Protein AF-A0AAP0W9G5-F1 (afdb_monomer)

Secondary structure (DSSP, 8-state):
---SEEE-SBTTSS-EEEEEE----HHHHHHHHHHHHHHHHHT-TTS-EEEETTSTTTTT-PPPPPPBP-

Solvent-accessible surface area (backbone atoms only — not comparable to full-atom values): 4309 Å² total; per-residue (Å²): 132,87,63,87,38,75,42,61,61,32,54,97,48,76,57,33,43,32,42,77,40,74,64,80,50,72,71,51,48,55,51,46,53,54,51,49,55,51,44,39,71,75,58,32,95,80,45,58,48,70,37,59,60,65,46,98,57,24,89,81,60,60,68,82,76,76,58,61,54,132

Foldseek 3Di:
DAAPDWACFAPPDNIAGEHEAPDDDPVSVVVVVVVVVVCCVPQNPPRHYYAYCPDPPRVVRHDDDHHGHD

Sequence (70 aa):
MFPDFLLTDVSGEEFVPLEVFGMNTPEYLARKALKQAHYEEEFGERRWWSWDATARDAAAAIPDFPEKKK

Mean predicted aligned error: 5.03 Å

Nearest PDB structures (foldseek):
  5xx1-assembly1_F  TM=5.865E-01  e=9.930E+00  Salmonella enterica subsp. enterica serovar Typhi
  5xx1-assembly1_G  TM=5.861E-01  e=9.930E+00  Salmonella enterica subsp. enterica serovar Typhi
  4m1a-assembly1_A  TM=3.557E-01  e=7.592E+00  Sebaldella termitidis ATCC 33386
  1g3i-assembly1_X  TM=2.820E-01  e=5.076E+00  Haemophilus influenzae

Structure (mmCIF, N/CA/C/O backbone):
data_AF-A0AAP0W9G5-F1
#
_entry.id   AF-A0AAP0W9G5-F1
#
loop_
_atom_site.group_PDB
_atom_site.id
_atom_site.type_symbol
_atom_site.label_atom_id
_atom_site.label_alt_id
_atom_site.label_comp_id
_atom_site.label_asym_id
_atom_site.label_entity_id
_atom_site.label_seq_id
_atom_site.pdbx_PDB_ins_code
_atom_site.Cartn_x
_atom_site.Cartn_y
_atom_site.Cartn_z
_atom_site.occupancy
_atom_site.B_iso_or_equiv
_atom_site.auth_seq_id
_atom_site.auth_comp_id
_atom_site.auth_asym_id
_atom_site.auth_atom_id
_atom_site.pdbx_PDB_model_num
ATOM 1 N N . MET A 1 1 ? 14.549 1.032 10.158 1.00 68.00 1 MET A N 1
ATOM 2 C CA . MET A 1 1 ? 14.482 1.736 8.847 1.00 68.00 1 MET A CA 1
ATOM 3 C C . MET A 1 1 ? 13.155 2.485 8.804 1.00 68.00 1 MET A C 1
ATOM 5 O O . MET A 1 1 ? 12.170 1.874 9.181 1.00 68.00 1 MET A O 1
ATOM 9 N N . PHE A 1 2 ? 13.089 3.763 8.411 1.00 74.62 2 PHE A N 1
ATOM 10 C CA . PHE A 1 2 ? 11.816 4.503 8.491 1.00 74.62 2 PHE A CA 1
ATOM 11 C C . PHE A 1 2 ? 10.849 4.155 7.349 1.00 74.62 2 PHE A C 1
ATOM 13 O O . PHE A 1 2 ? 11.318 3.929 6.225 1.00 74.62 2 PHE A O 1
ATOM 20 N N . PRO A 1 3 ? 9.537 4.097 7.632 1.00 82.81 3 PRO A N 1
ATOM 21 C CA . PRO A 1 3 ? 8.527 3.909 6.601 1.00 82.81 3 PRO A CA 1
ATOM 22 C C . PRO A 1 3 ? 8.334 5.183 5.797 1.00 82.81 3 PRO A C 1
ATOM 24 O O . PRO A 1 3 ? 8.561 6.284 6.304 1.00 82.81 3 PRO A O 1
ATOM 27 N N . ASP A 1 4 ? 7.888 5.026 4.555 1.00 85.00 4 ASP A N 1
ATOM 28 C CA . ASP A 1 4 ? 7.534 6.160 3.703 1.00 85.00 4 ASP A CA 1
ATOM 29 C C . ASP A 1 4 ? 6.320 6.910 4.273 1.00 85.00 4 ASP A C 1
ATOM 31 O O . ASP A 1 4 ? 6.283 8.142 4.265 1.00 85.00 4 ASP A O 1
ATOM 35 N N . PHE A 1 5 ? 5.352 6.175 4.832 1.00 89.06 5 PHE A N 1
ATOM 36 C CA . PHE A 1 5 ? 4.153 6.737 5.445 1.00 89.06 5 PHE A CA 1
ATOM 37 C C . PHE A 1 5 ? 3.769 6.007 6.739 1.00 89.06 5 PHE A C 1
ATOM 39 O O . PHE A 1 5 ? 4.071 4.833 6.943 1.00 89.06 5 PHE A O 1
ATOM 46 N N . LEU A 1 6 ? 3.053 6.710 7.618 1.00 89.00 6 LEU A N 1
ATOM 47 C CA . LEU A 1 6 ? 2.487 6.163 8.851 1.00 89.00 6 LEU A CA 1
ATOM 48 C C . LEU A 1 6 ? 0.984 6.432 8.877 1.00 89.00 6 LEU A C 1
ATOM 50 O O . LEU A 1 6 ? 0.557 7.587 8.848 1.00 89.00 6 LEU A O 1
ATOM 54 N N . LEU A 1 7 ? 0.179 5.376 8.959 1.00 88.12 7 LEU A N 1
ATOM 55 C CA . LEU A 1 7 ? -1.258 5.483 9.185 1.00 88.12 7 LEU A CA 1
ATOM 56 C C . LEU A 1 7 ? -1.518 5.590 10.687 1.00 88.12 7 LEU A C 1
ATOM 58 O O . LEU A 1 7 ? -1.287 4.634 11.415 1.00 88.12 7 LEU A O 1
ATOM 62 N N . THR A 1 8 ? -2.008 6.730 11.163 1.00 88.81 8 THR A N 1
ATOM 63 C CA . THR A 1 8 ? -2.283 6.966 12.599 1.00 88.81 8 THR A CA 1
ATOM 64 C C . THR A 1 8 ? -3.754 6.767 12.981 1.00 88.81 8 THR A C 1
ATOM 66 O O . THR A 1 8 ? -4.114 6.670 14.158 1.00 88.81 8 THR A O 1
ATOM 69 N N . ASP A 1 9 ? -4.613 6.672 11.971 1.00 87.25 9 ASP A N 1
ATOM 70 C CA . ASP A 1 9 ? -6.068 6.635 12.081 1.00 87.25 9 ASP A CA 1
ATOM 71 C C . ASP A 1 9 ? -6.619 5.198 11.980 1.00 87.25 9 ASP A C 1
ATOM 73 O O . ASP A 1 9 ? -7.644 4.949 11.358 1.00 87.25 9 ASP A O 1
ATOM 77 N N . VAL A 1 10 ? -5.913 4.230 12.575 1.00 85.25 10 VAL A N 1
ATOM 78 C CA . VAL A 1 10 ? -6.165 2.779 12.442 1.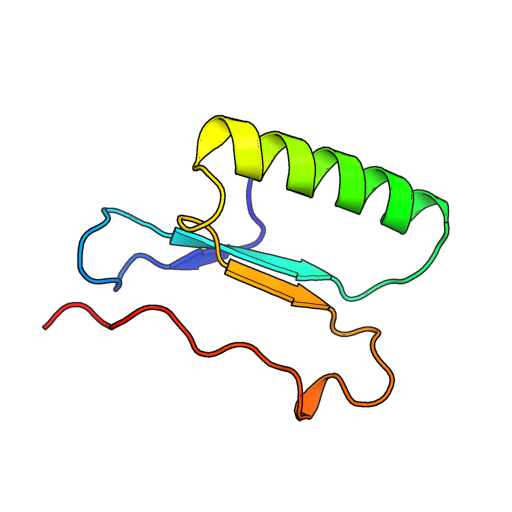00 85.25 10 VAL A CA 1
ATOM 79 C C . VAL A 1 10 ? -6.613 2.128 13.752 1.00 85.25 10 VAL A C 1
ATOM 81 O O . VAL A 1 10 ? -5.990 2.303 14.791 1.00 85.25 10 VAL A O 1
ATOM 84 N N . SER A 1 11 ? -7.717 1.389 13.748 1.00 80.25 11 SER A N 1
ATOM 85 C CA . SER A 1 11 ? -8.227 0.706 14.942 1.00 80.25 11 SER A CA 1
ATOM 86 C C . SER A 1 11 ? -7.265 -0.393 15.408 1.00 80.25 11 SER A C 1
ATOM 88 O O . SER A 1 11 ? -6.752 -1.159 14.601 1.00 80.25 11 SER A O 1
ATOM 90 N N . GLY A 1 12 ? -7.052 -0.501 16.722 1.00 77.06 12 GLY A N 1
ATOM 91 C CA . GLY A 1 12 ? -6.274 -1.585 17.341 1.00 77.06 12 GLY A CA 1
ATOM 92 C C . GLY A 1 12 ? -4.780 -1.309 17.534 1.00 77.06 12 GLY A C 1
ATOM 93 O O . GLY A 1 12 ? -4.218 -1.832 18.487 1.00 77.06 12 GLY A O 1
ATOM 94 N N . GLU A 1 13 ? -4.168 -0.435 16.730 1.00 78.75 13 GLU A N 1
ATOM 95 C CA . GLU A 1 13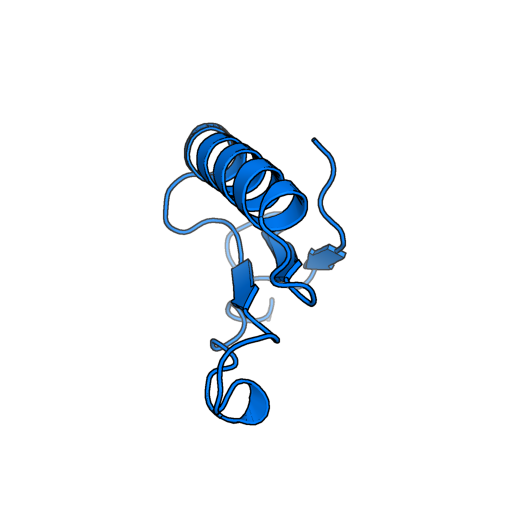 ? -2.745 -0.074 16.839 1.00 78.75 13 GLU A CA 1
ATOM 96 C C . GLU A 1 13 ? -2.563 1.455 16.959 1.00 78.75 13 GLU A C 1
ATOM 98 O O . GLU A 1 13 ? -3.433 2.252 16.587 1.00 78.75 13 GLU A O 1
ATOM 103 N N . GLU A 1 14 ? -1.427 1.902 17.506 1.00 82.69 14 GLU A N 1
ATOM 104 C CA . GLU A 1 14 ? -1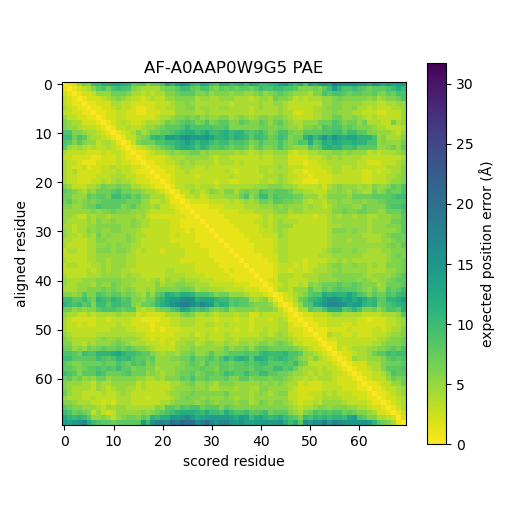.114 3.338 17.585 1.00 82.69 14 GLU A CA 1
ATOM 105 C C . GLU A 1 14 ? -0.891 3.924 16.186 1.00 82.69 14 GLU A C 1
ATOM 107 O O . GLU A 1 14 ? -1.469 4.961 15.845 1.00 82.69 14 GLU A O 1
ATOM 112 N N . PHE A 1 15 ? -0.119 3.206 15.371 1.00 85.62 15 PHE A N 1
ATOM 113 C CA . PHE A 1 15 ? 0.112 3.483 13.964 1.00 85.62 15 PHE A CA 1
ATOM 114 C C . PHE A 1 15 ? 0.349 2.181 13.188 1.00 85.62 15 PHE A C 1
ATOM 116 O O . PHE A 1 15 ? 0.789 1.185 13.755 1.00 85.62 15 PHE A O 1
ATOM 123 N N . VAL A 1 16 ? 0.108 2.209 11.878 1.00 88.31 16 VAL A N 1
ATOM 124 C CA . VAL A 1 16 ? 0.480 1.142 10.941 1.00 88.31 16 VAL A CA 1
ATOM 125 C C . VAL A 1 16 ? 1.442 1.725 9.900 1.00 88.31 16 VAL A C 1
ATOM 127 O O . VAL A 1 16 ? 1.074 2.679 9.205 1.00 88.31 16 VAL A O 1
ATOM 130 N N . PRO A 1 17 ? 2.674 1.198 9.779 1.00 90.19 17 PRO A N 1
ATOM 131 C CA . PRO A 1 17 ? 3.595 1.586 8.719 1.00 90.19 17 PRO A CA 1
ATOM 132 C C . PRO A 1 17 ? 3.034 1.260 7.338 1.00 90.19 17 PRO A C 1
ATOM 134 O O . PRO A 1 17 ? 2.453 0.192 7.139 1.00 90.19 17 PRO A O 1
ATOM 137 N N . LEU A 1 18 ? 3.234 2.171 6.388 1.00 89.69 18 LEU A N 1
ATOM 1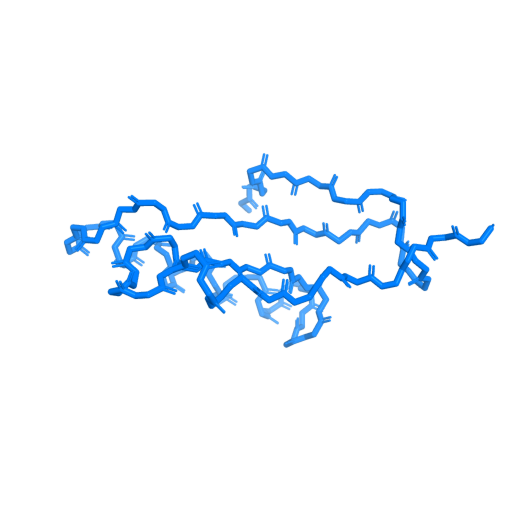38 C CA . LEU A 1 18 ? 2.770 2.047 5.015 1.00 89.69 18 LEU A CA 1
ATOM 139 C C . LEU A 1 18 ? 3.925 2.247 4.037 1.00 89.69 18 LEU A C 1
ATOM 141 O O . LEU A 1 18 ? 4.613 3.269 4.060 1.00 89.69 18 LEU A O 1
ATOM 145 N N . GLU A 1 19 ? 4.070 1.280 3.137 1.00 90.69 19 GLU A N 1
ATOM 146 C CA . GLU A 1 19 ? 5.114 1.228 2.115 1.00 90.69 19 GLU A CA 1
ATOM 147 C C . GLU A 1 19 ? 4.533 1.138 0.700 1.00 90.69 19 GLU A C 1
ATOM 149 O O . GLU A 1 19 ? 3.634 0.338 0.431 1.00 90.69 19 GLU A O 1
ATOM 154 N N . VAL A 1 20 ? 5.076 1.920 -0.236 1.00 89.50 20 VAL A N 1
ATOM 155 C CA . VAL A 1 20 ? 4.677 1.874 -1.652 1.00 89.50 20 VAL A CA 1
ATOM 156 C C . VAL A 1 20 ? 5.894 1.614 -2.527 1.00 89.50 20 VAL A C 1
ATOM 158 O O . VAL A 1 20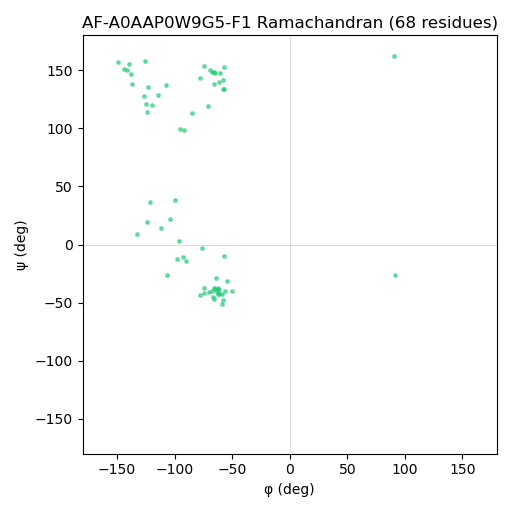 ? 6.776 2.458 -2.676 1.00 89.50 20 VAL A O 1
ATOM 161 N N . PHE A 1 21 ? 5.920 0.452 -3.174 1.00 88.94 21 PHE A N 1
ATOM 162 C CA . PHE A 1 21 ? 7.013 0.050 -4.048 1.00 88.94 21 PHE A CA 1
ATOM 163 C C . PHE A 1 21 ? 6.734 0.469 -5.491 1.00 88.94 21 PHE A C 1
ATOM 165 O O . PHE A 1 21 ? 6.002 -0.198 -6.215 1.00 88.94 21 PHE A O 1
ATOM 172 N N . GLY A 1 22 ? 7.321 1.594 -5.905 1.00 87.88 22 GLY A N 1
ATOM 173 C CA . GLY A 1 22 ? 7.129 2.188 -7.237 1.00 87.88 22 GLY A CA 1
ATOM 174 C C . GLY A 1 22 ? 8.196 1.846 -8.280 1.00 87.88 22 GLY A C 1
ATOM 175 O O . GLY A 1 22 ? 8.153 2.382 -9.384 1.00 87.88 22 GLY A O 1
ATOM 176 N N . MET A 1 23 ? 9.177 1.002 -7.951 1.00 88.38 23 MET A N 1
ATOM 177 C CA . MET A 1 23 ? 10.320 0.697 -8.819 1.00 88.38 23 MET A CA 1
ATOM 178 C C . MET A 1 23 ? 10.644 -0.802 -8.812 1.00 88.38 23 MET A C 1
ATOM 180 O O . MET A 1 23 ? 10.455 -1.476 -7.806 1.00 88.38 23 MET A O 1
ATOM 184 N N . ASN A 1 24 ? 11.119 -1.337 -9.941 1.00 86.06 24 ASN A N 1
ATOM 185 C CA . ASN A 1 24 ? 11.397 -2.770 -10.122 1.00 86.06 24 ASN A CA 1
ATOM 186 C C . ASN A 1 24 ? 12.843 -3.066 -10.561 1.00 86.06 24 ASN A C 1
ATOM 188 O O . ASN A 1 24 ? 13.126 -4.140 -11.091 1.00 86.06 24 ASN A O 1
ATOM 192 N N . THR A 1 25 ? 13.772 -2.127 -10.361 1.00 89.69 25 THR A N 1
ATOM 193 C CA . THR A 1 25 ? 15.189 -2.373 -10.654 1.00 89.69 25 THR A CA 1
ATOM 194 C C . THR A 1 25 ? 15.764 -3.417 -9.683 1.00 89.69 25 THR A C 1
ATOM 196 O O . THR A 1 25 ? 15.341 -3.471 -8.526 1.00 89.69 25 THR A O 1
ATOM 199 N N . PRO A 1 26 ? 16.743 -4.245 -10.096 1.00 88.31 26 PRO A N 1
ATOM 200 C CA . PRO A 1 26 ? 17.283 -5.318 -9.251 1.00 88.31 26 PRO A CA 1
ATOM 201 C C . PRO A 1 26 ? 17.820 -4.827 -7.898 1.00 88.31 26 PRO A C 1
ATOM 203 O O . PRO A 1 26 ? 17.574 -5.444 -6.863 1.00 88.31 26 PRO A O 1
ATOM 206 N N . GLU A 1 27 ? 18.502 -3.680 -7.891 1.00 88.81 27 GLU A N 1
ATOM 207 C CA . GLU A 1 27 ? 19.019 -3.040 -6.675 1.00 88.81 27 GLU A CA 1
ATOM 208 C C . GLU A 1 27 ? 17.892 -2.582 -5.740 1.00 88.81 27 GLU A C 1
ATOM 210 O O . GLU A 1 27 ? 17.990 -2.712 -4.518 1.00 88.81 27 GLU A O 1
ATOM 215 N N . TYR A 1 28 ? 16.792 -2.079 -6.306 1.00 88.69 28 TYR A N 1
ATOM 216 C CA . TYR A 1 28 ? 15.619 -1.676 -5.540 1.00 88.69 28 TYR A CA 1
ATOM 217 C C . TYR A 1 28 ? 14.884 -2.887 -4.962 1.00 88.69 28 TYR A C 1
ATOM 219 O O . TYR A 1 28 ? 14.513 -2.865 -3.792 1.00 88.69 28 TYR A O 1
ATOM 227 N N . LEU A 1 29 ? 14.742 -3.972 -5.730 1.00 88.19 29 LEU A N 1
ATOM 228 C CA . LEU A 1 29 ? 14.125 -5.216 -5.260 1.00 88.19 29 LEU A CA 1
ATOM 229 C C . LEU A 1 29 ? 14.905 -5.841 -4.095 1.00 88.19 29 LEU A C 1
ATOM 231 O O . LEU A 1 29 ? 14.294 -6.289 -3.126 1.00 88.19 29 LEU A O 1
ATOM 235 N N . ALA A 1 30 ? 16.240 -5.805 -4.135 1.00 89.88 30 ALA A N 1
ATOM 236 C CA . ALA A 1 30 ? 17.071 -6.260 -3.020 1.00 89.88 30 ALA A CA 1
ATOM 237 C C . ALA A 1 30 ? 16.833 -5.421 -1.751 1.00 89.88 30 ALA A C 1
ATOM 239 O O . ALA A 1 30 ? 16.684 -5.962 -0.655 1.00 89.88 30 ALA A O 1
ATOM 240 N N . ARG A 1 31 ? 16.729 -4.093 -1.893 1.00 89.12 31 ARG A N 1
ATOM 241 C CA . ARG A 1 31 ? 16.411 -3.191 -0.774 1.00 89.12 31 ARG A CA 1
ATOM 242 C C . ARG A 1 31 ? 14.989 -3.386 -0.251 1.00 89.12 31 ARG A C 1
ATOM 244 O O . ARG A 1 31 ? 14.802 -3.373 0.961 1.00 89.12 31 ARG A O 1
ATOM 251 N N . LYS A 1 32 ? 14.015 -3.600 -1.140 1.00 89.00 32 LYS A N 1
ATOM 252 C CA . LYS A 1 32 ? 12.626 -3.938 -0.801 1.00 89.00 32 LYS A CA 1
ATOM 253 C C . LYS A 1 32 ? 12.569 -5.208 0.044 1.00 89.00 32 LYS A C 1
ATOM 255 O O . LYS A 1 32 ? 11.940 -5.184 1.092 1.00 89.00 32 LYS A O 1
ATOM 260 N N . ALA A 1 33 ? 13.265 -6.272 -0.360 1.00 88.44 33 ALA A N 1
ATOM 261 C CA . ALA A 1 33 ? 13.294 -7.530 0.387 1.00 88.44 33 ALA A CA 1
ATOM 262 C C . ALA A 1 33 ? 13.886 -7.359 1.797 1.00 88.44 33 ALA A C 1
ATOM 264 O O . ALA A 1 33 ? 13.327 -7.864 2.765 1.00 88.44 33 ALA A O 1
ATOM 265 N N . LEU A 1 34 ? 14.973 -6.588 1.932 1.00 90.12 34 LEU A N 1
ATOM 266 C CA . LEU A 1 34 ? 15.552 -6.259 3.241 1.00 90.12 34 LEU A CA 1
ATOM 267 C C . LEU A 1 34 ? 14.590 -5.441 4.113 1.00 90.12 34 LEU A C 1
ATOM 269 O O . LEU A 1 34 ? 14.497 -5.675 5.315 1.00 90.12 34 LEU A O 1
ATOM 273 N N . LYS A 1 35 ? 13.879 -4.478 3.513 1.00 87.94 35 LYS A N 1
ATOM 274 C CA . LYS A 1 35 ? 12.887 -3.648 4.207 1.00 87.94 35 LYS A CA 1
ATOM 275 C C . LYS A 1 35 ? 11.706 -4.494 4.675 1.00 87.94 35 LYS A C 1
ATOM 277 O O . LYS A 1 35 ? 11.348 -4.418 5.840 1.00 87.94 35 LYS A O 1
ATOM 282 N N . GLN A 1 36 ? 11.181 -5.351 3.806 1.00 87.50 36 GLN A N 1
ATOM 283 C CA . GLN A 1 36 ? 10.103 -6.279 4.126 1.00 87.50 36 GLN A CA 1
ATOM 284 C C . GLN A 1 36 ? 10.483 -7.219 5.276 1.00 87.50 36 GLN A C 1
ATOM 286 O O . GLN A 1 36 ? 9.766 -7.253 6.268 1.00 87.50 36 GLN A O 1
ATOM 291 N N . ALA A 1 37 ? 11.642 -7.882 5.201 1.00 88.75 37 ALA A N 1
ATOM 292 C CA . ALA A 1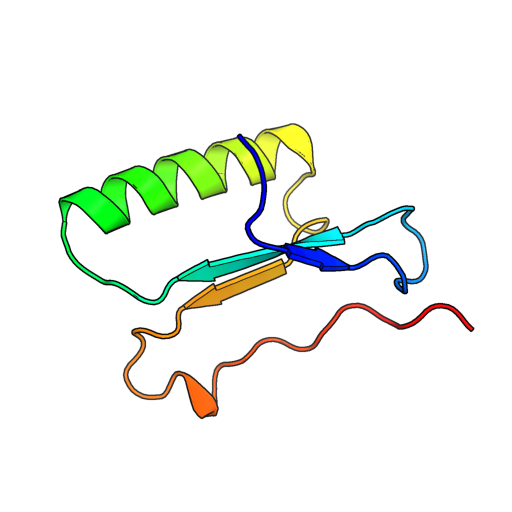 37 ? 12.101 -8.773 6.267 1.00 88.75 37 ALA A CA 1
ATOM 293 C C . ALA A 1 37 ? 12.236 -8.038 7.612 1.00 88.75 37 ALA A C 1
ATOM 295 O O . ALA A 1 37 ? 11.797 -8.530 8.645 1.00 88.75 37 ALA A O 1
ATOM 296 N N . HIS A 1 38 ? 12.784 -6.819 7.600 1.00 88.06 38 HIS A N 1
ATOM 297 C CA . HIS A 1 38 ? 12.893 -6.002 8.807 1.00 88.06 38 HIS A CA 1
ATOM 298 C C . HIS A 1 38 ? 11.523 -5.632 9.397 1.00 88.06 38 HIS A C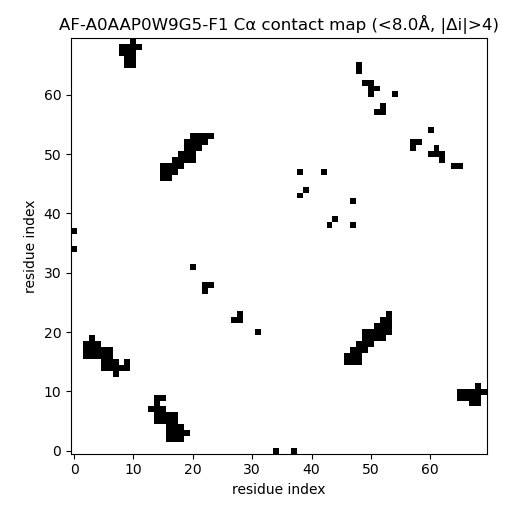 1
ATOM 300 O O . HIS A 1 38 ? 11.371 -5.630 10.613 1.00 88.06 38 HIS A O 1
ATOM 306 N N . TYR A 1 39 ? 10.525 -5.346 8.558 1.00 86.25 39 TYR A N 1
ATOM 307 C CA . TYR A 1 39 ? 9.176 -4.989 9.007 1.00 86.25 39 TYR A CA 1
ATOM 308 C C . TYR A 1 39 ? 8.409 -6.205 9.521 1.00 86.25 39 TYR A C 1
ATOM 310 O O . TYR A 1 39 ? 7.687 -6.107 10.510 1.00 86.25 39 TYR A O 1
ATOM 318 N N . GLU A 1 40 ? 8.590 -7.357 8.881 1.00 86.44 40 GLU A N 1
ATOM 319 C CA . GLU A 1 40 ? 8.054 -8.633 9.346 1.00 86.44 40 GLU A CA 1
ATOM 320 C C . GLU A 1 40 ? 8.640 -9.018 10.711 1.00 86.44 40 GLU A C 1
ATOM 322 O O . GLU A 1 40 ? 7.893 -9.495 11.559 1.00 86.44 40 GLU A O 1
ATOM 327 N N . GLU A 1 41 ? 9.922 -8.745 10.977 1.00 86.75 41 GLU A N 1
ATOM 328 C CA . GLU A 1 41 ? 10.514 -8.957 12.306 1.00 86.75 41 GLU A CA 1
ATOM 329 C C . GLU A 1 41 ? 10.079 -7.910 13.346 1.00 86.75 41 GLU A C 1
ATOM 331 O O . GLU A 1 41 ? 9.805 -8.264 14.492 1.00 86.75 41 GLU A O 1
ATOM 336 N N . GLU A 1 42 ? 10.010 -6.626 12.976 1.00 85.19 42 GLU A N 1
ATOM 337 C CA . GLU A 1 42 ? 9.729 -5.528 13.915 1.00 85.19 42 GLU A CA 1
ATOM 338 C C . GLU A 1 42 ? 8.237 -5.420 14.269 1.00 85.19 42 GLU A C 1
ATOM 340 O O . GLU A 1 42 ? 7.876 -5.265 15.438 1.00 85.19 42 GLU A O 1
ATOM 345 N N . PHE A 1 43 ? 7.357 -5.542 13.272 1.00 78.81 43 PHE A N 1
ATOM 346 C CA . PHE A 1 43 ? 5.911 -5.377 13.426 1.00 78.81 43 PHE A CA 1
ATOM 347 C C . PHE A 1 43 ? 5.162 -6.720 13.363 1.00 78.81 43 PHE A C 1
ATOM 349 O O . PHE A 1 43 ? 4.107 -6.870 13.982 1.00 78.81 43 PHE A O 1
ATOM 356 N N . GLY A 1 44 ? 5.695 -7.743 12.694 1.00 78.06 44 GLY A N 1
ATOM 357 C CA . GLY A 1 44 ? 4.998 -9.012 12.452 1.00 78.06 44 GLY A CA 1
ATOM 358 C C . GLY A 1 44 ? 4.211 -9.020 11.137 1.00 78.06 44 GLY A C 1
ATOM 359 O O . GLY A 1 44 ? 3.864 -7.974 10.589 1.00 78.06 44 GLY A O 1
ATOM 360 N N . GLU A 1 45 ? 3.862 -10.218 10.656 1.00 67.31 45 GLU A N 1
ATOM 361 C CA . GLU A 1 45 ? 3.275 -10.494 9.325 1.00 67.31 45 GLU A CA 1
ATOM 362 C C . GLU A 1 45 ? 1.960 -9.748 8.993 1.00 67.31 45 GLU A C 1
ATOM 364 O O . GLU A 1 45 ? 1.493 -9.792 7.858 1.00 67.31 45 GLU A O 1
ATOM 369 N N . ARG A 1 46 ? 1.325 -9.072 9.960 1.00 65.69 46 ARG A N 1
ATOM 370 C CA . ARG A 1 46 ? 0.015 -8.410 9.796 1.00 65.69 46 ARG A CA 1
ATOM 371 C C . ARG A 1 46 ? -0.075 -6.981 10.332 1.00 65.69 46 ARG A C 1
ATOM 373 O O . ARG A 1 46 ? -1.174 -6.440 10.404 1.00 65.69 46 ARG A O 1
ATOM 380 N N . ARG A 1 47 ? 1.042 -6.366 10.727 1.00 80.81 47 ARG A N 1
ATOM 381 C CA . ARG A 1 47 ? 1.033 -5.031 11.363 1.00 80.81 47 ARG A CA 1
ATOM 382 C C . ARG A 1 47 ? 1.646 -3.918 10.522 1.00 80.81 47 ARG A C 1
ATOM 384 O O . ARG A 1 47 ? 1.885 -2.827 11.022 1.00 80.81 47 ARG A O 1
ATOM 391 N N . TRP A 1 48 ? 1.860 -4.169 9.239 1.00 87.88 48 TRP A N 1
ATOM 392 C CA . TRP A 1 48 ? 2.306 -3.165 8.283 1.00 87.88 48 TRP A CA 1
ATOM 393 C C . TRP A 1 48 ? 1.589 -3.373 6.949 1.00 87.88 48 TRP A C 1
ATOM 395 O O . TRP A 1 48 ? 1.184 -4.485 6.609 1.00 87.88 48 TRP A O 1
ATOM 405 N N . TRP A 1 49 ? 1.384 -2.283 6.219 1.00 90.06 49 TRP A N 1
ATOM 406 C CA . TRP A 1 49 ? 0.716 -2.276 4.925 1.00 90.06 49 TRP A CA 1
ATOM 407 C C . TRP A 1 49 ? 1.750 -2.027 3.834 1.00 90.06 49 TRP A C 1
ATOM 409 O O . TRP A 1 49 ? 2.608 -1.152 3.964 1.00 90.06 49 TRP A O 1
ATOM 419 N N . SER A 1 50 ? 1.664 -2.767 2.734 1.00 90.25 50 SER A N 1
ATOM 420 C CA . SER A 1 50 ? 2.515 -2.510 1.580 1.00 90.25 50 SER A CA 1
ATOM 421 C C . SER A 1 50 ? 1.807 -2.759 0.261 1.00 90.25 50 SER A C 1
ATOM 423 O O . SER A 1 50 ? 0.918 -3.602 0.170 1.00 90.25 50 SER A O 1
ATOM 425 N N . TRP A 1 51 ? 2.228 -2.038 -0.775 1.00 90.31 51 TRP A N 1
ATOM 426 C CA . TRP A 1 51 ? 1.705 -2.201 -2.127 1.00 90.31 51 TRP A CA 1
ATOM 427 C C . TRP A 1 51 ? 2.818 -2.181 -3.168 1.00 90.31 51 TRP A C 1
ATOM 429 O O . TRP A 1 51 ? 3.741 -1.367 -3.104 1.00 90.31 51 TRP A O 1
ATOM 439 N N . ASP A 1 52 ? 2.719 -3.082 -4.146 1.00 89.94 52 ASP A N 1
ATOM 440 C CA . ASP A 1 52 ? 3.594 -3.104 -5.312 1.00 89.94 52 ASP A CA 1
ATOM 441 C C . ASP A 1 52 ? 2.946 -2.366 -6.487 1.00 89.94 52 ASP A C 1
ATOM 443 O O . ASP A 1 52 ? 2.114 -2.911 -7.214 1.00 89.94 52 ASP A O 1
ATOM 447 N N . ALA A 1 53 ? 3.358 -1.116 -6.688 1.00 88.06 53 ALA A N 1
ATOM 448 C CA . ALA A 1 53 ? 2.862 -0.271 -7.767 1.00 88.06 53 ALA A CA 1
ATOM 449 C C . ALA A 1 53 ? 3.466 -0.628 -9.141 1.00 88.06 53 ALA A C 1
ATOM 451 O O . ALA A 1 53 ? 3.096 -0.036 -10.153 1.00 88.06 53 ALA A O 1
ATOM 452 N N . THR A 1 54 ? 4.396 -1.589 -9.193 1.00 87.94 54 THR A N 1
ATOM 453 C CA . THR A 1 54 ? 5.053 -2.029 -10.435 1.00 87.94 54 THR A CA 1
ATOM 454 C C . THR A 1 54 ? 4.369 -3.210 -11.111 1.00 87.94 54 THR A C 1
ATOM 456 O O . THR A 1 54 ? 4.690 -3.541 -12.255 1.00 87.94 54 THR A O 1
ATOM 459 N N . ALA A 1 55 ? 3.422 -3.844 -10.419 1.00 85.62 55 ALA A N 1
ATOM 460 C CA . ALA A 1 55 ? 2.636 -4.937 -10.956 1.00 85.62 55 ALA A CA 1
ATOM 461 C C . ALA A 1 55 ? 1.825 -4.497 -12.187 1.00 85.62 55 ALA A C 1
ATOM 463 O O . ALA A 1 55 ? 1.348 -3.366 -12.283 1.00 85.62 55 ALA A O 1
ATOM 464 N N . ARG A 1 56 ? 1.624 -5.429 -13.127 1.00 82.69 56 ARG A N 1
ATOM 465 C CA . ARG A 1 56 ? 0.923 -5.185 -14.403 1.00 82.69 56 A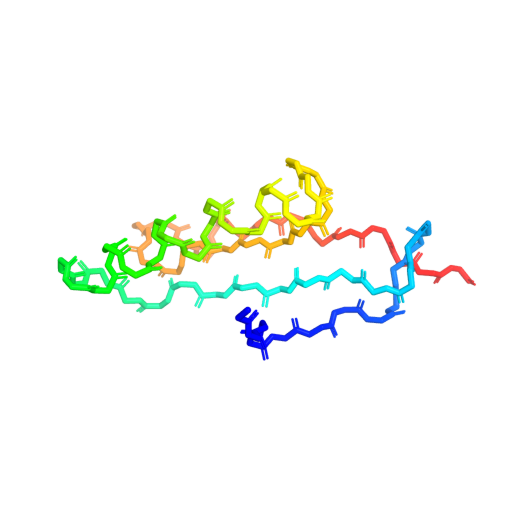RG A CA 1
ATOM 466 C C . ARG A 1 56 ? -0.479 -4.580 -14.227 1.00 82.69 56 ARG A C 1
ATOM 468 O O . ARG A 1 56 ? -0.890 -3.777 -15.056 1.00 82.69 56 ARG A O 1
ATOM 475 N N . ASP A 1 57 ? -1.152 -4.922 -13.131 1.00 85.50 57 ASP A N 1
ATOM 476 C CA . ASP A 1 57 ? -2.492 -4.456 -12.761 1.00 85.50 57 ASP A CA 1
ATOM 477 C C . ASP A 1 57 ? -2.479 -3.752 -11.394 1.00 85.50 57 ASP A C 1
ATOM 479 O O . ASP A 1 57 ? -3.409 -3.874 -10.599 1.00 85.50 57 ASP A O 1
ATOM 483 N N . ALA A 1 58 ? -1.403 -3.014 -11.100 1.00 85.44 58 ALA A N 1
ATOM 484 C CA . ALA A 1 58 ? -1.168 -2.396 -9.796 1.00 85.44 58 ALA A CA 1
ATOM 485 C C . ALA A 1 58 ? -2.366 -1.593 -9.266 1.00 85.44 58 ALA A C 1
ATOM 487 O O . ALA A 1 58 ? -2.685 -1.699 -8.086 1.00 85.44 58 ALA A O 1
ATOM 488 N N . ALA A 1 59 ? -3.059 -0.843 -10.130 1.00 82.88 59 ALA A N 1
ATOM 489 C CA . ALA A 1 59 ? -4.231 -0.051 -9.749 1.00 82.88 59 ALA A CA 1
ATOM 490 C C . ALA A 1 59 ? -5.419 -0.902 -9.259 1.00 82.88 59 ALA A C 1
ATOM 492 O O . ALA A 1 59 ? -6.202 -0.435 -8.439 1.00 82.88 59 ALA A O 1
ATOM 493 N N . ALA A 1 60 ? -5.551 -2.138 -9.746 1.00 85.56 60 ALA A N 1
ATOM 494 C CA . ALA A 1 60 ? -6.566 -3.091 -9.297 1.00 85.56 60 ALA A CA 1
ATOM 495 C C . ALA A 1 60 ? -6.079 -3.971 -8.131 1.00 85.56 60 ALA A C 1
ATOM 497 O O . ALA A 1 60 ? -6.887 -4.626 -7.481 1.00 85.56 60 ALA A O 1
ATOM 498 N N . ALA A 1 61 ? -4.770 -3.988 -7.867 1.00 86.44 61 ALA A N 1
ATOM 499 C CA . ALA A 1 61 ? -4.118 -4.798 -6.840 1.00 86.44 61 ALA A CA 1
ATOM 500 C C . ALA A 1 61 ? -3.721 -3.986 -5.592 1.00 86.44 61 ALA A C 1
ATOM 502 O O . ALA A 1 61 ? -2.809 -4.383 -4.867 1.00 86.44 61 ALA A O 1
ATOM 503 N N . ILE A 1 62 ? -4.365 -2.838 -5.357 1.00 88.12 62 ILE A N 1
ATOM 504 C CA . ILE A 1 62 ? -4.179 -2.053 -4.132 1.00 88.12 62 ILE A CA 1
ATOM 505 C C . ILE A 1 62 ? -4.846 -2.823 -2.980 1.00 88.12 62 ILE A C 1
ATOM 507 O O . ILE A 1 62 ? -6.055 -3.050 -3.051 1.00 88.12 62 ILE A O 1
ATOM 511 N N . PRO A 1 63 ? -4.107 -3.242 -1.937 1.00 88.62 63 PRO A N 1
ATOM 512 C CA . PRO A 1 63 ? -4.704 -3.916 -0.790 1.00 88.62 63 PRO A CA 1
ATOM 513 C C .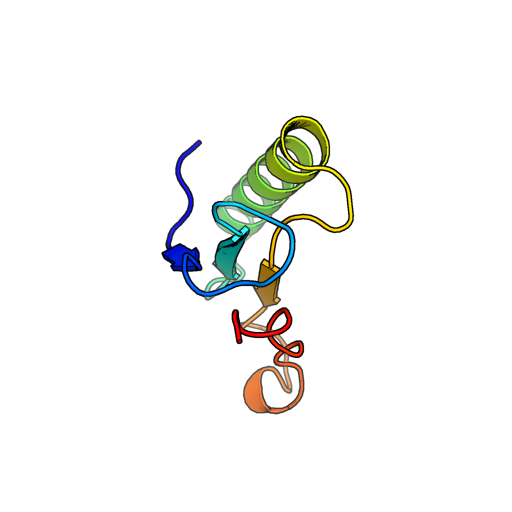 PRO A 1 63 ? -5.631 -2.979 -0.016 1.00 88.62 63 PRO A C 1
ATOM 515 O O . PRO A 1 63 ? -5.366 -1.779 0.082 1.00 88.62 63 PRO A O 1
ATOM 518 N N . ASP A 1 64 ? -6.679 -3.525 0.594 1.00 89.12 64 ASP A N 1
ATOM 519 C CA . ASP A 1 64 ? -7.540 -2.746 1.480 1.00 89.12 64 ASP A CA 1
ATOM 520 C C . ASP A 1 64 ? -6.737 -2.133 2.634 1.00 89.12 64 ASP A C 1
ATOM 522 O O . ASP A 1 64 ? -5.810 -2.739 3.185 1.00 89.12 64 ASP A O 1
ATOM 526 N N . PHE A 1 65 ? -7.088 -0.901 2.994 1.00 86.25 65 PHE A N 1
ATOM 527 C CA . PHE A 1 65 ? -6.510 -0.248 4.160 1.00 86.25 65 PHE A CA 1
ATOM 528 C C . PHE A 1 65 ? -6.999 -0.916 5.454 1.00 86.25 65 PHE A C 1
ATOM 530 O O . PHE A 1 65 ? -8.129 -1.411 5.502 1.00 86.25 65 PHE A O 1
ATOM 537 N N . PRO A 1 66 ? -6.182 -0.905 6.524 1.00 85.56 66 PRO A N 1
ATOM 538 C CA . PRO A 1 66 ? -6.631 -1.317 7.851 1.00 85.56 66 PRO A CA 1
ATOM 539 C C . PRO A 1 66 ? -7.846 -0.500 8.317 1.00 85.56 66 PRO A C 1
ATOM 541 O O . PRO A 1 66 ? -8.029 0.654 7.922 1.00 85.56 66 PRO A O 1
ATOM 544 N N . GLU A 1 67 ? -8.674 -1.100 9.176 1.00 85.19 67 GLU A N 1
ATOM 545 C CA . GLU A 1 67 ? -9.900 -0.469 9.668 1.00 85.19 67 GLU A CA 1
ATOM 546 C C . GLU A 1 67 ? -9.615 0.871 10.350 1.00 85.19 67 GLU A C 1
ATOM 548 O O . GLU A 1 67 ? -8.731 0.981 11.200 1.00 85.19 67 GLU A O 1
ATOM 553 N N . LYS A 1 68 ? -10.404 1.891 10.010 1.00 82.94 68 LYS A N 1
ATOM 554 C CA . LYS A 1 68 ? -10.290 3.232 10.591 1.00 82.94 68 LYS A CA 1
ATOM 555 C C . LYS A 1 68 ? -10.617 3.228 12.093 1.00 82.94 68 LYS A C 1
ATOM 557 O O . LYS A 1 68 ? -11.497 2.472 12.516 1.00 82.94 68 LYS A O 1
ATOM 562 N N . LYS A 1 69 ? -9.984 4.090 12.902 1.00 78.56 69 LYS A N 1
ATOM 563 C CA . LYS A 1 69 ? -10.473 4.408 14.265 1.00 78.56 69 LYS A CA 1
ATOM 564 C C . LYS A 1 69 ? -11.902 4.969 14.174 1.00 78.56 69 LYS A C 1
ATOM 566 O O . LYS A 1 69 ? -12.195 5.784 13.296 1.00 78.56 69 LYS A O 1
ATOM 571 N N . LYS A 1 70 ? -12.798 4.478 15.038 1.00 67.19 70 LYS A N 1
ATOM 572 C CA . LYS A 1 70 ? -14.170 4.999 15.176 1.00 67.19 70 LYS A CA 1
ATOM 573 C C . LYS A 1 70 ? -14.205 6.278 15.997 1.00 67.19 70 LYS A C 1
ATOM 575 O O . LYS A 1 70 ? -13.443 6.350 16.985 1.00 67.19 70 LYS A O 1
#

pLDDT: mean 85.28, std 5.72, range [65.69, 90.69]

Radius of gyration: 12.69 Å; Cα contacts (8 Å, |Δi|>4): 84; chains: 1; bounding box: 33×18×32 Å